Protein AF-A0A6V7LTK8-F1 (afdb_monomer_lite)

Foldseek 3Di:
DDLADDDPQLGQADDDDDPVRVVVRVVVQVPDDPVVVVSNPVSSVVVCVCVDPVNVVVVVCVVCVVVPDPPDD

Radius of gyration: 19.1 Å; chains: 1; bounding box: 53×19×50 Å

Structure (mmCIF, N/CA/C/O backbone):
data_AF-A0A6V7LTK8-F1
#
_entry.id   AF-A0A6V7LTK8-F1
#
loop_
_atom_site.group_PDB
_atom_site.id
_atom_site.type_symbol
_atom_site.label_atom_id
_atom_site.label_alt_id
_atom_site.label_comp_id
_atom_site.label_asym_id
_atom_site.label_entity_id
_atom_site.label_seq_id
_atom_site.pdbx_PDB_ins_code
_atom_site.Cartn_x
_atom_site.Cartn_y
_atom_site.Cartn_z
_atom_site.occupancy
_atom_site.B_iso_or_equiv
_atom_site.auth_seq_id
_atom_site.auth_comp_id
_atom_site.auth_asym_id
_atom_site.auth_atom_id
_atom_site.pdbx_PDB_model_num
ATOM 1 N N . ALA A 1 1 ? 7.344 -4.937 -4.605 1.00 65.69 1 ALA A N 1
ATOM 2 C CA . ALA A 1 1 ? 7.001 -4.708 -3.190 1.00 65.69 1 ALA A CA 1
ATOM 3 C C . ALA A 1 1 ? 5.679 -3.980 -3.173 1.00 65.69 1 ALA A C 1
ATOM 5 O O . ALA A 1 1 ? 5.515 -3.078 -3.988 1.00 65.69 1 ALA A O 1
ATOM 6 N N . ASP A 1 2 ? 4.766 -4.426 -2.325 1.00 84.62 2 ASP A N 1
ATOM 7 C CA . ASP A 1 2 ? 3.442 -3.830 -2.178 1.00 84.62 2 ASP A CA 1
ATOM 8 C C . ASP A 1 2 ? 3.498 -2.607 -1.241 1.00 84.62 2 ASP A C 1
ATOM 10 O O . ASP A 1 2 ? 4.496 -2.396 -0.543 1.00 84.62 2 ASP A O 1
ATOM 14 N N . ILE A 1 3 ? 2.450 -1.785 -1.259 1.00 87.00 3 ILE A N 1
ATOM 15 C CA . ILE A 1 3 ? 2.256 -0.643 -0.358 1.00 87.00 3 ILE A CA 1
ATOM 16 C C . ILE A 1 3 ? 2.007 -1.144 1.070 1.00 87.00 3 ILE A C 1
ATOM 18 O O . ILE A 1 3 ? 2.499 -0.539 2.031 1.00 87.00 3 ILE A O 1
ATOM 22 N N . ILE A 1 4 ? 1.277 -2.255 1.207 1.00 92.00 4 ILE A N 1
ATOM 23 C CA . ILE A 1 4 ? 0.984 -2.877 2.497 1.00 92.00 4 ILE A CA 1
ATOM 24 C C . ILE A 1 4 ? 1.975 -4.010 2.777 1.00 92.00 4 ILE A C 1
ATOM 26 O O . ILE A 1 4 ? 2.042 -4.996 2.050 1.00 92.00 4 ILE A O 1
ATOM 30 N N . GLU A 1 5 ? 2.739 -3.854 3.853 1.00 92.19 5 GLU A N 1
ATOM 31 C CA . GLU A 1 5 ? 3.552 -4.888 4.488 1.00 92.19 5 GLU A CA 1
ATOM 32 C C . GLU A 1 5 ? 2.839 -5.328 5.767 1.00 92.19 5 GLU A C 1
ATOM 34 O O . GLU A 1 5 ? 2.331 -4.483 6.511 1.00 92.19 5 GLU A O 1
ATOM 39 N N . THR A 1 6 ? 2.799 -6.634 6.022 1.00 90.94 6 THR A N 1
ATOM 40 C CA . THR A 1 6 ? 2.074 -7.231 7.156 1.00 90.94 6 THR A CA 1
ATOM 41 C C . THR A 1 6 ? 3.004 -7.901 8.165 1.00 90.94 6 THR A C 1
ATOM 43 O O . THR A 1 6 ? 2.539 -8.379 9.199 1.00 90.94 6 THR A O 1
ATOM 46 N N . GLN A 1 7 ? 4.312 -7.950 7.896 1.00 89.12 7 GLN A N 1
ATOM 47 C CA . GLN A 1 7 ? 5.281 -8.516 8.828 1.00 89.12 7 GLN A CA 1
ATOM 48 C C . GLN A 1 7 ? 5.357 -7.712 10.143 1.00 89.12 7 GLN A C 1
ATOM 50 O O . GLN A 1 7 ? 5.433 -6.478 10.123 1.00 89.12 7 GLN A O 1
ATOM 55 N N . PRO A 1 8 ? 5.384 -8.391 11.307 1.00 82.00 8 PRO A N 1
ATOM 56 C CA . PRO A 1 8 ? 5.558 -7.729 12.595 1.00 82.00 8 PRO A CA 1
ATOM 57 C C . PRO A 1 8 ? 6.835 -6.878 12.629 1.00 82.00 8 PRO A C 1
ATOM 59 O O . PRO A 1 8 ? 7.917 -7.344 12.283 1.00 82.00 8 PRO A O 1
ATOM 62 N N . GLY A 1 9 ? 6.712 -5.621 13.058 1.00 81.00 9 GLY A N 1
ATOM 63 C CA . GLY A 1 9 ? 7.830 -4.671 13.140 1.00 81.00 9 GLY A CA 1
ATOM 64 C C . GLY A 1 9 ? 8.111 -3.873 11.860 1.00 81.00 9 GLY A C 1
ATOM 65 O O . GLY A 1 9 ? 8.730 -2.815 11.946 1.00 81.00 9 GLY A O 1
ATOM 66 N N . SER A 1 10 ? 7.614 -4.309 10.699 1.00 89.50 10 SER A N 1
ATOM 67 C CA . SER A 1 10 ? 7.660 -3.553 9.433 1.00 89.50 10 SER A CA 1
ATOM 68 C C . SER A 1 10 ? 6.275 -3.249 8.862 1.00 89.50 10 SER A C 1
ATOM 70 O O . SER A 1 10 ? 6.172 -2.679 7.775 1.00 89.50 10 SER A O 1
ATOM 72 N N . GLN A 1 11 ? 5.221 -3.596 9.602 1.00 95.25 11 GLN A N 1
ATOM 73 C CA . GLN A 1 11 ? 3.841 -3.433 9.182 1.00 95.25 11 GLN A CA 1
ATOM 74 C C . GLN A 1 11 ? 3.529 -1.981 8.801 1.00 95.25 11 GLN A C 1
ATOM 76 O O . GLN A 1 11 ? 3.665 -1.071 9.620 1.00 95.25 11 GLN A O 1
ATOM 81 N N . THR A 1 12 ? 3.067 -1.769 7.569 1.00 95.62 12 THR A N 1
ATOM 82 C CA . THR A 1 12 ? 2.683 -0.441 7.054 1.00 95.62 12 THR A CA 1
ATOM 83 C C . THR A 1 12 ? 1.170 -0.235 7.017 1.00 95.62 12 THR A C 1
ATOM 85 O O . THR A 1 12 ? 0.707 0.888 6.825 1.00 95.62 12 THR A O 1
ATOM 88 N N . GLY A 1 13 ? 0.389 -1.296 7.225 1.00 95.00 13 GLY A N 1
ATOM 89 C CA . GLY A 1 13 ? -1.065 -1.238 7.258 1.00 95.00 13 GLY A CA 1
ATOM 90 C C . GLY A 1 13 ? -1.699 -2.616 7.407 1.00 95.00 13 GLY A C 1
ATOM 91 O O . GLY A 1 13 ? -1.066 -3.560 7.879 1.00 95.00 13 GLY A O 1
ATOM 92 N N . PHE A 1 14 ? -2.960 -2.718 7.003 1.00 95.25 14 PHE A N 1
ATOM 93 C CA . PHE A 1 14 ? -3.752 -3.940 7.077 1.00 95.25 14 PHE A CA 1
ATOM 94 C C . PHE A 1 14 ? -4.359 -4.233 5.709 1.00 95.25 14 PHE A C 1
ATOM 96 O O . PHE A 1 14 ? -4.668 -3.308 4.955 1.00 95.25 14 PHE A O 1
ATOM 103 N N . LEU A 1 15 ? -4.527 -5.514 5.405 1.00 94.69 15 LEU A N 1
ATOM 104 C CA . LEU A 1 15 ? -5.289 -5.986 4.256 1.00 94.69 15 LEU A CA 1
ATOM 105 C C . LEU A 1 15 ? -6.567 -6.633 4.775 1.00 94.69 15 LEU A C 1
ATOM 107 O O . LEU A 1 15 ? -6.538 -7.271 5.822 1.00 94.69 15 LEU A O 1
ATOM 111 N N . ALA A 1 16 ? -7.655 -6.440 4.040 1.00 95.38 16 ALA A N 1
ATOM 112 C CA . ALA A 1 16 ? -8.927 -7.094 4.283 1.00 95.38 16 ALA A CA 1
ATOM 113 C C . ALA A 1 16 ? -9.533 -7.510 2.941 1.00 95.38 16 ALA A C 1
ATOM 115 O O . ALA A 1 16 ? -9.407 -6.763 1.964 1.00 95.38 16 ALA A O 1
ATOM 116 N N . ILE A 1 17 ? -10.167 -8.680 2.885 1.00 96.31 17 ILE A N 1
ATOM 117 C CA . ILE A 1 17 ? -10.787 -9.210 1.659 1.00 96.31 17 ILE A CA 1
ATOM 118 C C . ILE A 1 17 ? -12.318 -9.217 1.710 1.00 96.31 17 ILE A C 1
ATOM 120 O O . ILE A 1 17 ? -12.953 -9.222 0.655 1.00 96.31 17 ILE A O 1
ATOM 124 N N . ASP A 1 18 ? -12.909 -9.178 2.906 1.00 98.00 18 ASP A N 1
ATOM 125 C CA . ASP A 1 18 ? -14.356 -9.187 3.120 1.00 98.00 18 ASP A CA 1
ATOM 126 C C . ASP A 1 18 ? -14.806 -8.198 4.207 1.00 98.00 18 ASP A C 1
ATOM 128 O O . ASP A 1 18 ? -14.004 -7.559 4.896 1.00 98.00 18 ASP A O 1
ATOM 132 N N . VAL A 1 19 ? -16.124 -8.008 4.300 1.00 98.19 19 VAL A N 1
ATOM 133 C CA . VAL A 1 19 ? -16.743 -6.985 5.155 1.00 98.19 19 VAL A CA 1
ATOM 134 C C . VAL A 1 19 ? -16.492 -7.281 6.633 1.00 98.19 19 VAL A C 1
ATOM 136 O O . VAL A 1 19 ? -16.253 -6.361 7.419 1.00 98.19 19 VAL A O 1
ATOM 139 N N . GLU A 1 20 ? -16.520 -8.554 7.009 1.00 98.31 20 GLU A N 1
ATOM 140 C CA . GLU A 1 20 ? -16.279 -9.039 8.360 1.00 98.31 20 GLU A CA 1
ATOM 141 C C . GLU A 1 20 ? -14.839 -8.748 8.805 1.00 98.31 20 GLU A C 1
ATOM 143 O O . GLU A 1 20 ? -14.616 -8.256 9.918 1.00 98.31 20 GLU A O 1
ATOM 148 N N . GLU A 1 21 ? -13.863 -8.978 7.929 1.00 97.88 21 GLU A N 1
ATOM 149 C CA . GLU A 1 21 ? -12.456 -8.682 8.173 1.00 97.88 21 GLU A CA 1
ATOM 150 C C . GLU A 1 21 ? -12.210 -7.172 8.270 1.00 97.88 21 GLU A C 1
ATOM 152 O O . GLU A 1 21 ? -11.534 -6.721 9.200 1.00 97.88 21 GLU A O 1
ATOM 157 N N . TYR A 1 22 ? -12.831 -6.370 7.396 1.00 97.75 22 TYR A N 1
ATOM 158 C CA . TYR A 1 22 ? -12.799 -4.910 7.517 1.00 97.75 22 TYR A CA 1
ATOM 159 C C . TYR A 1 22 ? -13.350 -4.442 8.867 1.00 97.75 22 TYR A C 1
ATOM 161 O O . TYR A 1 22 ? -12.712 -3.630 9.543 1.00 97.75 22 TYR A O 1
ATOM 169 N N . ALA A 1 23 ? -14.511 -4.955 9.285 1.00 98.38 23 ALA A N 1
ATOM 170 C CA . ALA A 1 23 ? -15.126 -4.588 10.557 1.00 98.38 23 ALA A CA 1
ATOM 171 C C . ALA A 1 23 ? -14.212 -4.930 11.743 1.00 98.38 23 ALA A C 1
ATOM 173 O O . ALA A 1 23 ? -14.013 -4.099 12.634 1.00 98.38 23 ALA A O 1
ATOM 174 N N . LYS A 1 24 ? -13.605 -6.123 11.720 1.00 98.25 24 LYS A N 1
ATOM 175 C CA . LYS A 1 24 ? -12.658 -6.568 12.744 1.00 98.25 24 LYS A CA 1
ATOM 176 C C . LYS A 1 24 ? -11.414 -5.682 12.796 1.00 98.25 24 LYS A C 1
ATOM 178 O O . LYS A 1 24 ? -11.077 -5.186 13.864 1.00 98.25 24 LYS A O 1
ATOM 183 N N . ILE A 1 25 ? -10.772 -5.424 11.658 1.00 97.50 25 ILE A N 1
ATOM 184 C CA . ILE A 1 25 ? -9.550 -4.609 11.593 1.00 97.50 25 ILE A CA 1
ATOM 185 C C . ILE A 1 25 ? -9.814 -3.174 12.049 1.00 97.50 25 ILE A C 1
ATOM 187 O O . ILE A 1 25 ? -9.007 -2.602 12.779 1.00 97.50 25 ILE A O 1
ATOM 191 N N . ILE A 1 26 ? -10.942 -2.579 11.654 1.00 98.00 26 ILE A N 1
ATOM 192 C CA . ILE A 1 26 ? -11.310 -1.232 12.105 1.00 98.00 26 ILE A CA 1
ATOM 193 C C . ILE A 1 26 ? -11.490 -1.215 13.625 1.00 98.00 26 ILE A C 1
ATOM 195 O O . ILE A 1 26 ? -10.963 -0.319 14.290 1.00 98.00 26 ILE A O 1
ATOM 199 N N . ALA A 1 27 ? -12.193 -2.206 14.182 1.00 9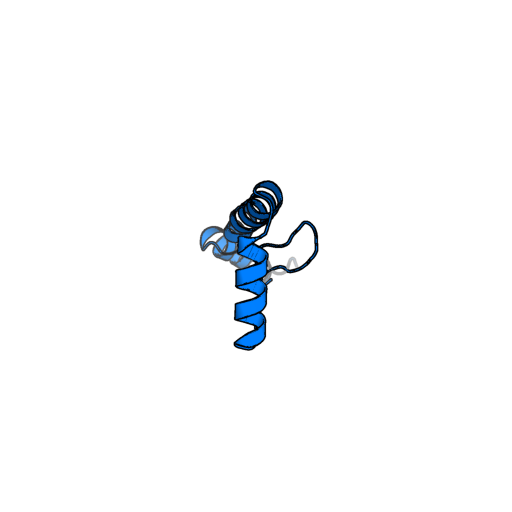8.31 27 ALA A N 1
ATOM 200 C CA . ALA A 1 27 ? -12.342 -2.337 15.626 1.00 98.31 27 ALA A CA 1
ATOM 201 C C . ALA A 1 27 ? -10.978 -2.498 16.315 1.00 98.31 27 ALA A C 1
ATOM 203 O O . ALA A 1 27 ? -10.715 -1.805 17.297 1.00 98.31 27 ALA A O 1
ATOM 204 N N . ASP A 1 28 ? -10.088 -3.330 15.776 1.00 96.94 28 ASP A N 1
ATOM 205 C CA . ASP A 1 28 ? -8.739 -3.522 16.308 1.00 96.94 28 ASP A CA 1
ATOM 206 C C . ASP A 1 28 ? -7.955 -2.197 16.315 1.00 96.94 28 ASP A C 1
ATOM 208 O O . ASP A 1 28 ? -7.415 -1.811 17.351 1.00 96.94 28 ASP A O 1
ATOM 212 N N . ILE A 1 29 ? -7.968 -1.434 15.214 1.00 96.56 29 ILE A N 1
ATOM 213 C CA . ILE A 1 29 ? -7.298 -0.123 15.106 1.00 96.56 29 ILE A CA 1
ATOM 214 C C . ILE A 1 29 ? -7.823 0.881 16.143 1.00 96.56 29 ILE A C 1
ATOM 216 O O . ILE A 1 29 ? -7.045 1.671 16.688 1.00 96.56 29 ILE A O 1
ATOM 220 N N . ILE A 1 30 ? -9.130 0.874 16.419 1.00 97.56 30 ILE A N 1
ATOM 221 C CA . ILE A 1 30 ? -9.743 1.755 17.425 1.00 97.56 30 ILE A CA 1
ATOM 222 C C . ILE A 1 30 ? -9.227 1.420 18.831 1.00 97.56 30 ILE A C 1
ATOM 224 O O . ILE A 1 30 ? -8.959 2.338 19.608 1.00 97.56 30 ILE A O 1
ATOM 228 N N . HIS A 1 31 ? -9.046 0.133 19.137 1.00 97.88 31 HIS A N 1
ATOM 229 C CA . HIS A 1 31 ? -8.588 -0.339 20.447 1.00 97.88 31 HIS A CA 1
ATOM 230 C C . HIS A 1 31 ? -7.057 -0.370 20.605 1.00 97.88 31 HIS A C 1
ATOM 232 O O . HIS A 1 31 ? -6.570 -0.590 21.714 1.00 97.88 31 HIS A O 1
ATOM 238 N N . MET A 1 32 ? -6.286 -0.133 19.538 1.00 97.06 32 MET A N 1
ATOM 239 C CA . MET A 1 32 ? -4.822 -0.082 19.605 1.00 97.06 32 MET A CA 1
ATOM 240 C C . MET A 1 32 ? -4.304 1.030 20.515 1.00 97.06 32 MET A C 1
ATOM 242 O O . MET A 1 32 ? -4.826 2.153 20.557 1.00 97.06 32 MET A O 1
ATOM 246 N N . SER A 1 33 ? -3.168 0.751 21.153 1.00 97.81 33 SER A N 1
ATOM 247 C CA . SER A 1 33 ? -2.436 1.767 21.896 1.00 97.81 33 SER A CA 1
ATOM 248 C C . SER A 1 33 ? -1.933 2.879 20.953 1.00 97.81 33 SER A C 1
ATOM 250 O O . SER A 1 33 ? -1.724 2.661 19.749 1.00 97.81 33 SER A O 1
ATOM 252 N N . PRO A 1 34 ? -1.747 4.115 21.449 1.00 97.44 34 PRO A N 1
ATOM 253 C CA . PRO A 1 34 ? -1.109 5.183 20.679 1.00 97.44 34 PRO A CA 1
ATOM 254 C C . PRO A 1 34 ? 0.243 4.769 20.079 1.00 97.44 34 PRO A C 1
ATOM 256 O O . PRO A 1 34 ? 0.518 5.096 18.927 1.00 97.44 34 PRO A O 1
ATOM 259 N N . GLU A 1 35 ? 1.041 4.004 20.823 1.00 96.50 35 GLU A N 1
ATOM 260 C CA . GLU A 1 35 ? 2.372 3.541 20.425 1.00 96.50 35 GLU A CA 1
ATOM 261 C C . GLU A 1 35 ? 2.290 2.565 19.250 1.00 96.50 35 GLU A C 1
ATOM 263 O O . GLU A 1 35 ? 2.989 2.750 18.257 1.00 96.50 35 GLU A O 1
ATOM 268 N N . GLN A 1 36 ? 1.381 1.583 19.310 1.00 94.75 36 GLN A N 1
ATOM 269 C CA . GLN A 1 36 ? 1.155 0.636 18.211 1.00 94.75 36 GLN A CA 1
ATOM 270 C C . GLN A 1 36 ? 0.760 1.363 16.919 1.00 94.75 36 GLN A C 1
ATOM 272 O O . GLN A 1 36 ? 1.299 1.084 15.844 1.00 94.75 36 GLN A O 1
ATOM 277 N N . ARG A 1 37 ? -0.139 2.351 17.025 1.00 95.50 37 ARG A N 1
ATOM 278 C CA . ARG A 1 37 ? -0.557 3.173 15.878 1.00 95.50 37 ARG A CA 1
ATOM 279 C C . ARG A 1 37 ? 0.592 4.011 15.324 1.00 95.50 37 ARG A C 1
ATOM 281 O O . ARG A 1 37 ? 0.697 4.167 14.108 1.00 95.50 37 ARG A O 1
ATOM 288 N N . GLU A 1 38 ? 1.444 4.550 16.189 1.00 95.94 3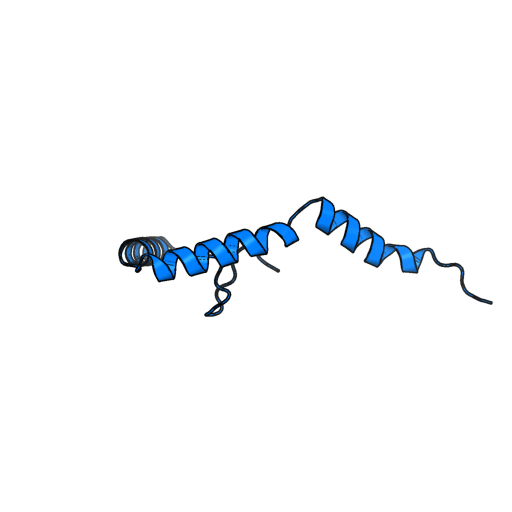8 GLU A N 1
ATOM 289 C CA . GLU A 1 38 ? 2.598 5.349 15.776 1.00 95.94 38 GLU A CA 1
ATOM 290 C C . GLU A 1 38 ? 3.663 4.501 15.068 1.00 95.94 38 GLU A C 1
ATOM 292 O O . GLU A 1 38 ? 4.211 4.938 14.055 1.00 95.94 38 GLU A O 1
ATOM 297 N N . THR A 1 39 ? 3.902 3.265 15.520 1.00 95.38 39 THR A N 1
ATOM 298 C CA . THR A 1 39 ? 4.806 2.323 14.841 1.00 95.38 39 THR A CA 1
ATOM 299 C C . THR A 1 39 ? 4.381 2.087 13.392 1.00 95.38 39 THR A C 1
ATOM 301 O O . THR A 1 39 ? 5.188 2.282 12.480 1.00 95.38 39 THR A O 1
ATOM 304 N N . ILE A 1 40 ? 3.107 1.748 13.165 1.00 95.69 40 ILE A N 1
ATOM 305 C CA . ILE A 1 40 ? 2.578 1.493 11.815 1.00 95.69 40 ILE A CA 1
ATOM 306 C C . ILE A 1 40 ? 2.653 2.765 10.960 1.00 95.69 40 ILE A C 1
ATOM 308 O O . ILE A 1 40 ? 3.089 2.734 9.808 1.00 95.69 40 ILE A O 1
ATOM 312 N N . ARG A 1 41 ? 2.294 3.919 11.536 1.00 95.06 41 ARG A N 1
ATOM 313 C CA . ARG A 1 41 ? 2.337 5.216 10.846 1.00 95.06 41 ARG A CA 1
ATOM 314 C C . ARG A 1 41 ? 3.745 5.574 10.374 1.00 95.06 41 ARG A C 1
ATOM 316 O O . ARG A 1 41 ? 3.912 6.059 9.254 1.00 95.06 41 ARG A O 1
ATOM 323 N N . ASN A 1 42 ? 4.753 5.338 11.207 1.00 95.06 42 ASN A N 1
ATOM 324 C CA . ASN A 1 42 ? 6.139 5.631 10.861 1.00 95.06 42 ASN A CA 1
ATOM 325 C C . ASN A 1 42 ? 6.693 4.658 9.821 1.00 95.06 42 ASN A C 1
ATOM 327 O O . ASN A 1 42 ? 7.345 5.106 8.877 1.00 95.06 42 ASN A O 1
ATOM 331 N N . ALA A 1 43 ? 6.357 3.368 9.915 1.00 94.19 43 ALA A N 1
ATOM 332 C CA . ALA A 1 43 ? 6.698 2.393 8.882 1.00 94.19 43 ALA A CA 1
ATOM 333 C C . ALA A 1 43 ? 6.081 2.770 7.521 1.00 94.19 43 ALA A C 1
ATOM 335 O O . ALA A 1 43 ? 6.783 2.797 6.507 1.00 94.19 43 ALA A O 1
ATOM 336 N N . ALA A 1 44 ? 4.800 3.154 7.500 1.00 93.44 44 ALA A N 1
ATOM 337 C CA . ALA A 1 44 ? 4.113 3.595 6.287 1.00 93.44 44 ALA A CA 1
ATOM 338 C C . ALA A 1 44 ? 4.750 4.858 5.678 1.00 93.44 44 ALA A C 1
ATOM 340 O O . ALA A 1 44 ? 5.018 4.914 4.480 1.00 93.44 44 ALA A O 1
ATOM 341 N N . ARG A 1 45 ? 5.072 5.870 6.495 1.00 93.31 45 ARG A N 1
ATOM 342 C CA . ARG A 1 45 ? 5.765 7.084 6.017 1.00 93.31 45 ARG A CA 1
ATOM 343 C C . ARG A 1 45 ? 7.167 6.798 5.482 1.00 93.31 45 ARG A C 1
ATOM 345 O 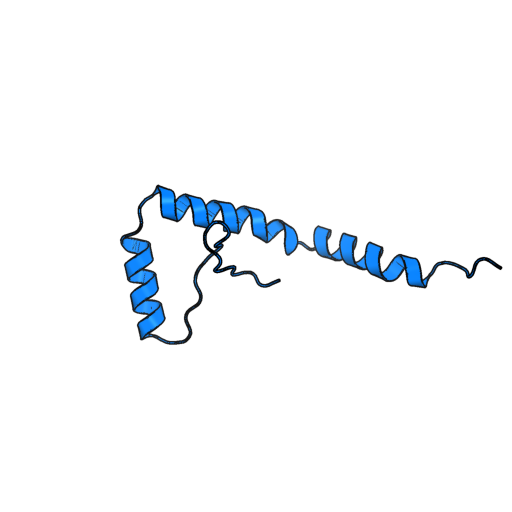O . ARG A 1 45 ? 7.613 7.472 4.558 1.00 93.31 45 ARG A O 1
ATOM 352 N N . ALA A 1 46 ? 7.873 5.822 6.043 1.00 90.81 46 ALA A N 1
ATOM 353 C CA . ALA A 1 46 ? 9.179 5.427 5.529 1.00 90.81 46 ALA A CA 1
ATOM 354 C C . ALA A 1 46 ? 9.059 4.690 4.180 1.00 90.81 46 ALA A C 1
ATOM 356 O O . ALA A 1 46 ? 9.884 4.898 3.281 1.00 90.81 46 ALA A O 1
ATOM 357 N N . SER A 1 47 ? 8.017 3.865 4.008 1.00 90.19 47 SER A N 1
ATOM 358 C CA . SER A 1 47 ? 7.851 3.022 2.820 1.00 90.19 47 SER A CA 1
ATOM 359 C C . SER A 1 47 ? 7.515 3.812 1.550 1.00 90.19 47 SER A C 1
ATOM 361 O O . SER A 1 47 ? 8.001 3.447 0.477 1.00 90.19 47 SER A O 1
ATOM 363 N N . VAL A 1 48 ? 6.777 4.929 1.652 1.00 87.12 48 VAL A N 1
ATOM 364 C CA . VAL A 1 48 ? 6.314 5.703 0.476 1.00 87.12 48 VAL A CA 1
ATOM 365 C C . VAL A 1 48 ? 7.444 6.267 -0.383 1.00 87.12 48 VAL A C 1
ATOM 367 O O . VAL A 1 48 ? 7.272 6.431 -1.589 1.00 87.12 48 VAL A O 1
ATOM 370 N N . SER A 1 49 ? 8.629 6.498 0.192 1.00 85.88 49 SER A N 1
ATOM 371 C CA . SER A 1 49 ? 9.809 6.960 -0.557 1.00 85.88 49 SER A CA 1
ATOM 372 C C . SER A 1 49 ? 10.163 6.037 -1.735 1.00 85.88 49 SER A C 1
ATOM 374 O O . SER A 1 49 ? 10.607 6.506 -2.790 1.00 85.88 49 SER A O 1
ATOM 376 N N . ARG A 1 50 ? 9.888 4.733 -1.585 1.00 87.44 50 ARG A N 1
ATOM 377 C CA . ARG A 1 50 ? 10.141 3.691 -2.588 1.00 87.44 50 ARG A CA 1
ATOM 378 C C . ARG A 1 50 ? 9.225 3.791 -3.809 1.00 87.44 50 ARG A C 1
ATOM 380 O O . ARG A 1 50 ? 9.590 3.293 -4.868 1.00 87.44 50 ARG A O 1
ATOM 387 N N . PHE A 1 51 ? 8.070 4.436 -3.659 1.00 88.94 51 PHE A N 1
ATOM 388 C CA . PHE A 1 51 ? 7.030 4.567 -4.682 1.00 88.94 51 PHE A CA 1
ATO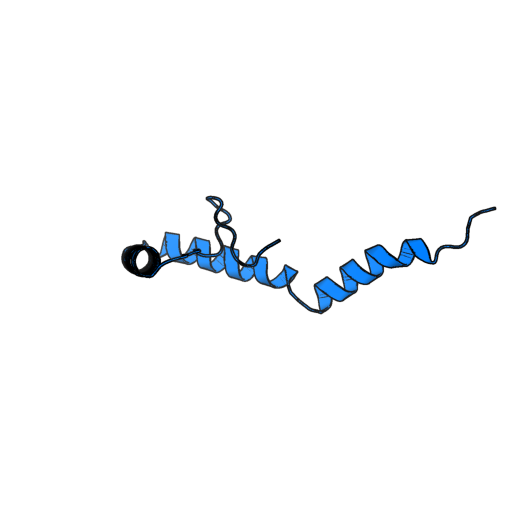M 389 C C . PHE A 1 51 ? 7.022 5.956 -5.344 1.00 88.94 51 PHE A C 1
ATOM 391 O O . PHE A 1 51 ? 6.027 6.368 -5.930 1.00 88.94 51 PHE A O 1
ATOM 398 N N . SER A 1 52 ? 8.126 6.703 -5.250 1.00 90.00 52 SER A N 1
ATOM 399 C CA . SER A 1 52 ? 8.262 8.028 -5.865 1.00 90.00 52 SER A CA 1
ATOM 400 C C . SER A 1 52 ? 8.776 7.962 -7.310 1.00 90.00 52 SER A C 1
ATOM 402 O O . SER A 1 52 ? 9.574 7.086 -7.647 1.00 90.00 52 SER A O 1
ATOM 404 N N . CYS A 1 53 ? 8.411 8.944 -8.151 1.00 94.62 53 CYS A N 1
ATOM 405 C CA . CYS A 1 53 ? 8.949 9.062 -9.519 1.00 94.62 53 CYS A CA 1
ATOM 406 C C . CYS A 1 53 ? 10.479 9.138 -9.525 1.00 94.62 53 CYS A C 1
ATOM 408 O O 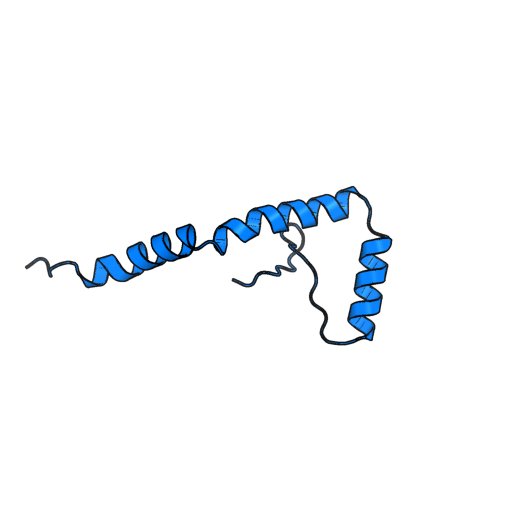. CYS A 1 53 ? 11.131 8.450 -10.300 1.00 94.62 53 CYS A O 1
ATOM 410 N N . ARG A 1 54 ? 11.062 9.891 -8.582 1.00 94.31 54 ARG A N 1
ATOM 411 C CA . ARG A 1 54 ? 12.518 9.982 -8.410 1.00 94.31 54 ARG A CA 1
ATOM 412 C C . ARG A 1 54 ? 13.155 8.609 -8.185 1.00 94.31 54 ARG A C 1
ATOM 414 O O . ARG A 1 54 ? 14.212 8.316 -8.739 1.00 94.31 54 ARG A O 1
ATOM 421 N N . GLN A 1 55 ? 12.538 7.780 -7.342 1.00 93.94 55 GLN A N 1
ATOM 422 C CA . GLN A 1 55 ? 13.018 6.427 -7.087 1.00 93.94 55 GLN A CA 1
ATOM 423 C C . GLN A 1 55 ? 12.868 5.547 -8.334 1.00 93.94 55 GLN A C 1
ATOM 425 O O . GLN A 1 55 ? 13.804 4.824 -8.671 1.00 93.94 55 GLN A O 1
ATOM 430 N N . PHE A 1 56 ? 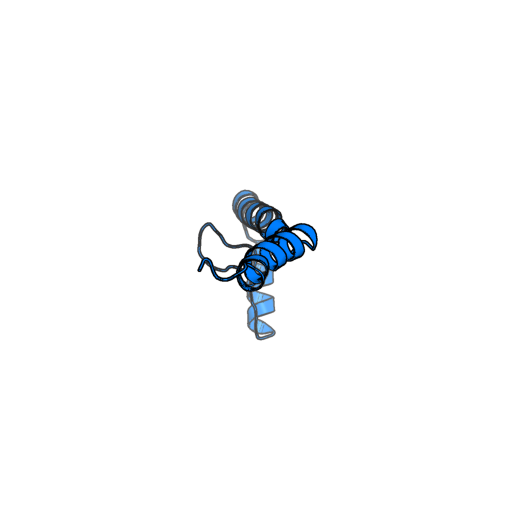11.735 5.638 -9.036 1.00 93.81 56 PHE A N 1
ATOM 431 C CA . PHE A 1 56 ? 11.510 4.921 -10.290 1.00 93.81 56 PHE A CA 1
ATOM 432 C C . PHE A 1 56 ? 12.567 5.269 -11.345 1.00 93.81 56 PHE A C 1
ATOM 434 O O . PHE A 1 56 ? 13.237 4.370 -11.842 1.00 93.81 56 PHE A O 1
ATOM 441 N N . GLU A 1 57 ? 12.776 6.554 -11.636 1.00 96.75 57 GLU A N 1
ATOM 442 C CA . GLU A 1 57 ? 13.752 7.025 -12.627 1.00 96.75 57 GLU A CA 1
ATOM 443 C C . GLU A 1 57 ? 15.166 6.534 -12.306 1.00 96.75 57 GLU A C 1
ATOM 445 O O . GLU A 1 57 ? 15.861 6.004 -13.176 1.00 96.75 57 GLU A O 1
ATOM 450 N N . ARG A 1 58 ? 15.577 6.648 -11.036 1.00 96.19 58 ARG A N 1
ATOM 451 C CA . ARG A 1 58 ? 16.892 6.191 -10.578 1.00 96.19 58 ARG A CA 1
ATOM 452 C C . ARG A 1 58 ? 17.089 4.696 -10.819 1.00 96.19 58 ARG A C 1
ATOM 454 O O . ARG A 1 58 ? 18.124 4.293 -11.351 1.00 96.19 58 ARG A O 1
ATOM 461 N N . GLU A 1 59 ? 16.125 3.871 -10.413 1.00 95.44 59 GLU A N 1
ATOM 462 C CA . GLU A 1 59 ? 16.229 2.415 -10.561 1.00 95.44 59 GLU A CA 1
ATOM 463 C C . GLU A 1 59 ? 16.066 1.966 -12.016 1.00 95.44 59 GLU A C 1
ATOM 465 O O . GLU A 1 59 ? 16.748 1.030 -12.441 1.00 95.44 59 GLU A O 1
ATOM 470 N N . PHE A 1 60 ? 15.230 2.654 -12.798 1.00 95.94 60 PHE A N 1
ATOM 471 C CA . PHE A 1 60 ? 15.077 2.408 -14.227 1.00 95.94 60 PHE A CA 1
ATOM 472 C C . PHE A 1 60 ? 16.403 2.642 -14.948 1.00 95.94 60 PHE A C 1
ATOM 474 O O . PHE A 1 60 ? 16.931 1.714 -15.560 1.00 95.94 60 PHE A O 1
ATOM 481 N N . LEU A 1 61 ? 17.003 3.829 -14.793 1.00 96.44 61 LEU A N 1
ATOM 482 C CA . LEU A 1 61 ? 18.295 4.156 -15.399 1.00 96.44 61 LEU A CA 1
ATOM 483 C C . LEU A 1 61 ? 19.387 3.182 -14.960 1.00 96.44 61 LEU A C 1
ATOM 485 O O . LEU A 1 61 ? 20.117 2.668 -15.808 1.00 96.44 61 LEU A O 1
ATOM 489 N N . ARG A 1 62 ? 19.474 2.863 -13.662 1.00 95.94 62 ARG A N 1
ATOM 490 C CA . ARG A 1 62 ? 20.431 1.870 -13.149 1.00 95.94 62 ARG A CA 1
ATOM 491 C C . ARG A 1 62 ? 20.283 0.513 -13.844 1.00 95.94 62 ARG A C 1
ATOM 493 O O . ARG A 1 62 ? 21.291 -0.127 -14.133 1.00 95.94 62 ARG A O 1
ATOM 500 N N . THR A 1 63 ? 19.047 0.090 -14.103 1.00 96.25 63 THR A N 1
ATOM 501 C CA . THR A 1 63 ? 18.730 -1.204 -14.723 1.00 96.25 63 THR A CA 1
ATOM 502 C C . THR A 1 63 ? 19.013 -1.219 -16.222 1.00 96.25 63 THR A C 1
ATOM 504 O O . THR A 1 63 ? 19.567 -2.197 -16.717 1.00 96.25 63 THR A O 1
ATOM 507 N N . VAL A 1 64 ? 18.665 -0.153 -16.950 1.00 96.56 64 VAL A N 1
ATOM 508 C CA . VAL A 1 64 ? 18.770 -0.133 -18.420 1.00 96.56 64 VAL A CA 1
ATOM 509 C C . VAL A 1 64 ? 20.136 0.323 -18.925 1.00 96.56 64 VAL A C 1
ATOM 511 O O . VAL A 1 64 ? 20.564 -0.130 -19.979 1.00 96.56 64 VAL A O 1
ATOM 514 N N . THR A 1 65 ? 20.864 1.162 -18.178 1.00 95.12 65 THR A N 1
ATOM 515 C CA . THR A 1 65 ? 22.178 1.694 -18.599 1.00 95.12 65 THR A CA 1
ATOM 516 C C . THR A 1 65 ? 23.175 0.603 -19.019 1.00 95.12 65 THR A C 1
ATOM 518 O O . THR A 1 65 ? 23.846 0.786 -20.035 1.00 95.12 65 THR A O 1
ATOM 521 N N . PRO A 1 66 ? 23.297 -0.544 -18.317 1.00 93.94 66 PRO A N 1
ATOM 522 C CA . PRO A 1 66 ? 24.192 -1.621 -18.739 1.00 93.94 66 PRO A CA 1
ATOM 523 C C . PRO A 1 66 ? 23.903 -2.180 -20.139 1.00 93.94 66 PRO A C 1
ATOM 525 O O . PRO A 1 66 ? 24.838 -2.632 -20.792 1.00 93.94 66 PRO A O 1
ATOM 528 N N . LEU A 1 67 ? 22.654 -2.116 -20.619 1.00 93.31 67 LEU A N 1
ATOM 529 C CA . LEU A 1 67 ? 22.266 -2.601 -21.952 1.00 93.31 67 LEU A CA 1
ATOM 530 C C . LEU A 1 67 ? 22.855 -1.753 -23.088 1.00 93.31 67 LEU A C 1
ATOM 532 O O . LEU A 1 67 ? 22.948 -2.221 -24.217 1.00 93.31 67 LEU A O 1
ATOM 536 N N . PHE A 1 68 ? 23.258 -0.519 -22.785 1.00 90.88 68 PHE A N 1
ATOM 537 C CA . PHE A 1 68 ? 23.817 0.429 -23.747 1.00 90.88 68 PHE A CA 1
ATOM 538 C C . PHE A 1 68 ? 25.342 0.545 -23.649 1.00 90.88 68 PHE A C 1
ATOM 540 O O . PHE A 1 68 ? 25.934 1.404 -24.302 1.00 90.88 68 PHE A O 1
ATOM 547 N N . ARG A 1 69 ? 26.003 -0.290 -22.832 1.00 84.56 69 ARG A N 1
ATOM 548 C CA . ARG A 1 69 ? 27.469 -0.313 -22.804 1.00 84.56 69 ARG A CA 1
ATOM 549 C C . ARG A 1 69 ? 27.990 -0.954 -24.093 1.00 84.56 69 ARG A C 1
ATOM 551 O O . ARG A 1 69 ? 27.520 -2.038 -24.445 1.00 84.56 69 ARG A O 1
ATOM 558 N N . PRO A 1 70 ? 28.968 -0.331 -24.776 1.00 78.81 70 PRO A N 1
ATOM 559 C CA . PRO A 1 70 ? 29.675 -0.985 -25.868 1.00 78.81 70 PRO A CA 1
ATOM 560 C C . PRO A 1 70 ? 30.254 -2.309 -25.368 1.00 78.81 70 PRO A C 1
ATOM 562 O O . PRO A 1 70 ? 30.718 -2.384 -24.224 1.00 78.81 70 PRO A O 1
ATOM 565 N N . LYS A 1 71 ? 30.236 -3.349 -26.207 1.00 73.38 71 LYS A N 1
ATOM 566 C CA . LYS A 1 71 ? 31.063 -4.524 -25.932 1.00 73.38 71 LYS A CA 1
ATOM 567 C C . LYS A 1 71 ? 32.509 -4.035 -25.865 1.00 73.38 71 LYS A C 1
ATOM 569 O O . LYS A 1 71 ? 32.964 -3.361 -26.782 1.00 73.38 71 LYS A O 1
ATOM 574 N N . LEU A 1 72 ? 33.172 -4.296 -24.743 1.00 66.44 72 LEU A N 1
ATOM 575 C CA . LEU A 1 72 ? 34.625 -4.222 -24.685 1.00 66.44 72 LEU A CA 1
ATOM 576 C C . LEU A 1 72 ? 35.127 -5.342 -25.599 1.00 66.44 72 LEU A C 1
ATOM 578 O O . LEU A 1 72 ? 34.834 -6.507 -25.318 1.00 66.44 72 LEU A O 1
ATOM 582 N N . ASP A 1 73 ? 35.754 -4.960 -26.710 1.00 56.00 73 ASP A N 1
ATOM 583 C CA . ASP A 1 73 ? 36.534 -5.863 -27.562 1.00 56.00 73 ASP A CA 1
ATOM 584 C C . ASP A 1 73 ? 37.750 -6.411 -26.797 1.00 56.00 73 ASP A C 1
ATOM 586 O O . ASP A 1 73 ? 38.335 -5.651 -25.983 1.00 56.00 73 ASP A O 1
#

pLDDT: mean 92.15, std 7.91, range [56.0, 98.38]

Organism: NCBI:txid1563983

InterPro domains:
  IPR038013 ALG11 mannosyltransferase [PTHR45919] (2-69)

Secondary structure (DSSP, 8-state):
--S---STTT------SSHHHHHHHHHHHHHS-HHHHHHHHHHHHHHGGGGSHHHHHHHHHHHHGGGGSPP--

Sequence (73 aa):
ADIIETQPGSQTGFLAIDVEEYAKIIADIIHMSPEQRETIRNAARASVSRFSCRQFEREFLRTVTPLFRPKLD